Protein AF-A0A1V3PYH5-F1 (afdb_monomer_lite)

Radius of gyration: 20.07 Å; chains: 1; bounding box: 28×65×41 Å

Foldseek 3Di:
DDPPPDPPPDPPDCPDPPPAPVHPPLNVLVVCVVVVVADPVLSVQVVVLVVVVVQVVPPDPDDDDPVNVVVSVVSNCPRNPPPPD

Sequence (85 aa):
MNSEISTWKSPKKIQSLDDFQELTEGTVIETARKAGMVTKEQFKLLKRLLDDRNSFAHPTTRTMTPAMAEAYVESVLKEVIPFFG

pLDDT: mean 78.19, std 15.85, range [41.03, 94.31]

Secondary structure (DSSP, 8-state):
--------PPPPP-----TTSSS-HHHHHHHHHHTTSS-HHHHHHHHHHHHHHHHHHSS-SPPPPHHHHHHHHHHHHHHHS----

Structure (mmCIF, N/CA/C/O backbone):
data_AF-A0A1V3PYH5-F1
#
_entry.id   AF-A0A1V3PYH5-F1
#
loop_
_atom_site.group_PDB
_atom_site.id
_atom_site.type_symbol
_atom_site.label_atom_id
_atom_site.label_alt_id
_atom_site.label_comp_id
_atom_site.label_asym_id
_atom_site.label_entity_id
_atom_site.label_seq_id
_atom_site.pdbx_PDB_ins_code
_atom_site.Cartn_x
_atom_site.Cartn_y
_atom_site.Cartn_z
_atom_site.occupancy
_atom_site.B_iso_or_equiv
_atom_site.auth_seq_id
_atom_site.auth_comp_id
_atom_site.auth_asym_id
_atom_site.auth_atom_id
_atom_site.pdbx_PDB_model_num
ATOM 1 N N . MET A 1 1 ? 15.066 -59.272 2.789 1.00 41.03 1 MET A N 1
ATOM 2 C CA . MET A 1 1 ? 15.008 -58.200 1.772 1.00 41.03 1 MET A CA 1
ATOM 3 C C . MET A 1 1 ? 13.822 -57.325 2.139 1.00 41.03 1 MET A C 1
ATOM 5 O O . MET A 1 1 ? 12.700 -57.794 2.034 1.00 41.03 1 MET A O 1
ATOM 9 N N . ASN A 1 2 ? 14.070 -56.136 2.694 1.00 42.38 2 ASN A N 1
ATOM 10 C CA . ASN A 1 2 ? 13.026 -55.248 3.218 1.00 42.38 2 ASN A CA 1
ATOM 11 C C . ASN A 1 2 ? 12.433 -54.424 2.071 1.00 42.38 2 ASN A C 1
ATOM 13 O O . ASN A 1 2 ? 13.000 -53.410 1.674 1.00 42.38 2 ASN A O 1
ATOM 17 N N . SER A 1 3 ? 11.313 -54.880 1.520 1.00 54.19 3 SER A N 1
ATOM 18 C CA . SER A 1 3 ? 10.587 -54.237 0.420 1.00 54.19 3 SER A CA 1
ATOM 19 C C . SER A 1 3 ? 9.493 -53.278 0.913 1.00 54.19 3 SER A C 1
ATOM 21 O O . SER A 1 3 ? 8.3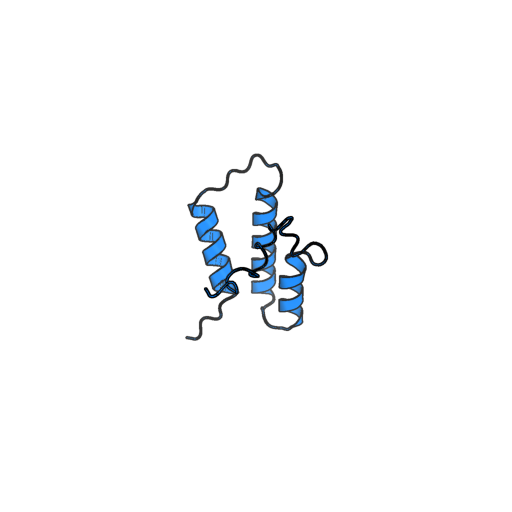94 -53.270 0.370 1.00 54.19 3 SER A O 1
ATOM 23 N N . GLU A 1 4 ? 9.778 -52.474 1.941 1.00 55.88 4 GLU A N 1
ATOM 24 C CA . GLU A 1 4 ? 8.820 -51.506 2.512 1.00 55.88 4 GLU A CA 1
ATOM 25 C C . GLU A 1 4 ? 9.293 -50.046 2.423 1.00 55.88 4 GLU A C 1
ATOM 27 O O . GLU A 1 4 ? 8.855 -49.179 3.173 1.00 55.88 4 GLU A O 1
ATOM 32 N N . ILE A 1 5 ? 10.177 -49.731 1.477 1.00 57.12 5 ILE A N 1
ATOM 33 C CA . ILE A 1 5 ? 10.559 -48.346 1.186 1.00 57.12 5 ILE A CA 1
ATO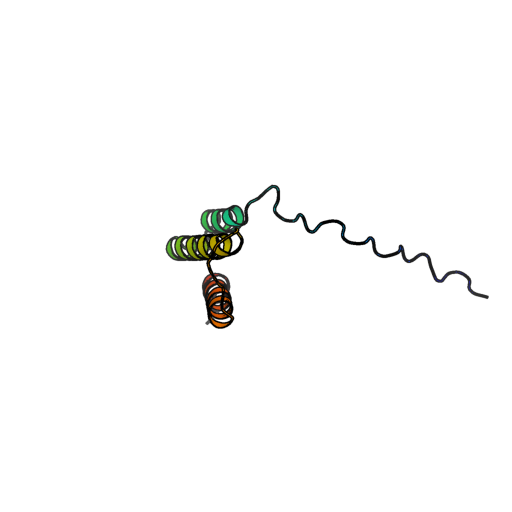M 34 C C . ILE A 1 5 ? 10.073 -48.019 -0.220 1.00 57.12 5 ILE A C 1
ATOM 36 O O . ILE A 1 5 ? 10.798 -48.242 -1.181 1.00 57.12 5 ILE A O 1
ATOM 40 N N . SER A 1 6 ? 8.828 -47.550 -0.340 1.00 55.50 6 SER A N 1
ATOM 41 C CA . SER A 1 6 ? 8.416 -46.477 -1.267 1.00 55.50 6 SER A CA 1
ATOM 42 C C . SER A 1 6 ? 6.889 -46.442 -1.429 1.00 55.50 6 SER A C 1
ATOM 44 O O . SER A 1 6 ? 6.333 -46.745 -2.481 1.00 55.50 6 SER A O 1
ATOM 46 N N . THR A 1 7 ? 6.178 -46.043 -0.377 1.00 56.44 7 THR A N 1
ATOM 47 C CA . THR A 1 7 ? 4.809 -45.498 -0.496 1.00 56.44 7 THR A CA 1
ATOM 48 C C . THR A 1 7 ? 4.774 -44.025 -0.100 1.00 56.44 7 THR A C 1
ATOM 50 O O . THR A 1 7 ? 3.762 -43.498 0.360 1.00 56.44 7 THR A O 1
ATOM 53 N N . TRP A 1 8 ? 5.881 -43.316 -0.327 1.00 60.59 8 TRP A N 1
ATOM 54 C CA . TRP A 1 8 ? 5.867 -41.860 -0.322 1.00 60.59 8 TRP A CA 1
ATOM 55 C C . TRP A 1 8 ? 5.141 -41.426 -1.591 1.00 60.59 8 TRP A C 1
ATOM 57 O O . TRP A 1 8 ? 5.662 -41.564 -2.697 1.00 60.59 8 TRP A O 1
ATOM 67 N N . LYS A 1 9 ? 3.889 -40.981 -1.435 1.00 64.81 9 LYS A N 1
ATOM 68 C CA . LYS A 1 9 ? 3.082 -40.427 -2.527 1.00 64.81 9 LYS A CA 1
ATOM 69 C C . LYS A 1 9 ? 3.942 -39.416 -3.282 1.00 64.81 9 LYS A C 1
ATOM 71 O O . LYS A 1 9 ? 4.467 -38.493 -2.660 1.00 64.81 9 LYS A O 1
ATOM 76 N N . SER A 1 10 ? 4.082 -39.587 -4.597 1.00 64.44 10 SER A N 1
ATOM 77 C CA . SER A 1 10 ? 4.747 -38.598 -5.443 1.00 64.44 10 SER A CA 1
ATOM 78 C C . SER A 1 10 ? 4.170 -37.215 -5.115 1.00 64.44 10 SER A C 1
ATOM 80 O O . SER A 1 10 ? 2.938 -37.094 -5.080 1.00 64.44 10 SER A O 1
ATOM 82 N N . PRO A 1 11 ? 5.003 -36.197 -4.819 1.00 62.66 11 PRO A N 1
ATOM 83 C CA . PRO A 1 11 ? 4.496 -34.878 -4.485 1.00 62.66 11 PRO A CA 1
ATOM 84 C C . PRO A 1 11 ? 3.591 -34.419 -5.623 1.00 62.66 11 PRO A C 1
ATOM 86 O O . PRO A 1 11 ? 4.012 -34.361 -6.782 1.00 62.66 11 PRO A O 1
ATOM 89 N N . LYS A 1 12 ? 2.315 -34.170 -5.311 1.00 66.38 12 LYS A N 1
ATOM 90 C CA . LYS A 1 12 ? 1.377 -33.650 -6.301 1.00 66.38 12 LYS A CA 1
ATOM 91 C C . LYS A 1 12 ? 1.940 -32.323 -6.790 1.00 66.38 12 LYS A C 1
ATOM 93 O O . LYS A 1 12 ? 2.203 -31.428 -5.991 1.00 66.38 12 LYS A O 1
ATOM 98 N N . LYS A 1 13 ? 2.148 -32.221 -8.101 1.00 66.81 13 LYS A N 1
ATOM 99 C CA . LYS A 1 13 ? 2.579 -30.983 -8.746 1.00 66.81 13 LYS A CA 1
ATOM 100 C C . LYS A 1 13 ? 1.528 -29.917 -8.424 1.00 66.81 13 LYS A C 1
ATOM 102 O O . LYS A 1 13 ? 0.350 -30.154 -8.686 1.00 66.81 13 LYS A O 1
ATOM 107 N N . ILE A 1 14 ? 1.939 -28.805 -7.818 1.00 67.50 14 ILE A N 1
ATOM 108 C CA . ILE A 1 14 ? 1.058 -27.658 -7.560 1.00 67.50 14 ILE A CA 1
ATOM 109 C C . ILE A 1 14 ? 0.517 -27.212 -8.925 1.00 67.50 14 ILE A C 1
ATOM 111 O O . ILE A 1 14 ? 1.300 -26.844 -9.799 1.00 67.50 14 ILE A O 1
ATOM 115 N N . GLN A 1 15 ? -0.793 -27.370 -9.143 1.00 64.06 15 GLN A N 1
ATOM 116 C CA . GLN A 1 15 ? -1.428 -27.112 -10.444 1.00 64.06 15 GLN A CA 1
ATOM 117 C C . GLN A 1 15 ? -1.818 -25.640 -10.606 1.00 64.06 15 GLN A C 1
ATOM 119 O O . GLN A 1 15 ? -1.734 -25.112 -11.710 1.00 64.06 15 GLN A O 1
ATOM 124 N N . SER A 1 16 ? -2.171 -24.975 -9.506 1.00 58.53 16 SER A N 1
ATOM 125 C CA . SER A 1 16 ? -2.333 -23.528 -9.415 1.00 58.53 16 SER A CA 1
ATOM 126 C C . SER A 1 16 ? -1.984 -23.063 -7.998 1.00 58.53 16 SER A C 1
ATOM 128 O O . SER A 1 16 ? -2.151 -23.806 -7.030 1.00 58.53 16 SER A O 1
ATOM 130 N N . LEU A 1 17 ? -1.443 -21.850 -7.892 1.00 57.97 17 LEU A N 1
ATOM 131 C CA . LEU A 1 17 ? -1.359 -21.093 -6.645 1.00 57.97 17 LEU A CA 1
ATOM 132 C C . LEU A 1 17 ? -2.531 -20.110 -6.694 1.00 57.97 17 LEU A C 1
ATOM 134 O O . LEU A 1 17 ? -2.382 -19.013 -7.218 1.00 57.97 17 LEU A O 1
ATOM 138 N N . ASP A 1 18 ? -3.709 -20.565 -6.271 1.00 57.66 18 ASP A N 1
ATOM 139 C CA . ASP A 1 18 ? -4.975 -19.811 -6.353 1.00 57.66 18 ASP A CA 1
ATOM 140 C C . ASP A 1 18 ? -5.401 -19.231 -4.994 1.00 57.66 18 ASP A C 1
ATOM 142 O O . ASP A 1 18 ? -6.578 -18.969 -4.734 1.00 57.66 18 ASP A O 1
ATOM 146 N N . ASP A 1 19 ? -4.434 -19.040 -4.095 1.00 51.59 19 ASP A N 1
ATOM 147 C CA . ASP A 1 19 ? -4.666 -18.307 -2.859 1.00 51.59 19 ASP A CA 1
ATOM 148 C C . ASP A 1 19 ? -5.141 -16.886 -3.236 1.00 51.59 19 ASP A C 1
ATOM 150 O O . ASP A 1 19 ? -4.552 -16.247 -4.106 1.00 51.59 19 ASP A O 1
ATOM 154 N N . PHE A 1 20 ? -6.217 -16.403 -2.597 1.00 52.06 20 PHE A N 1
ATOM 155 C CA . PHE A 1 20 ? -6.854 -15.079 -2.791 1.00 52.06 20 PHE A CA 1
ATOM 156 C C . PHE A 1 20 ? -7.914 -14.904 -3.909 1.00 52.06 20 PHE A C 1
ATOM 158 O O . PHE A 1 20 ? -8.301 -13.764 -4.170 1.00 52.06 20 PHE A O 1
ATOM 165 N N . GLN A 1 21 ? -8.487 -15.960 -4.513 1.00 57.44 21 GLN A N 1
ATOM 166 C CA . GLN A 1 21 ? -9.640 -15.772 -5.429 1.00 57.44 21 GLN A CA 1
ATOM 167 C C . GLN A 1 21 ? -10.909 -15.224 -4.743 1.00 57.44 21 GLN A C 1
ATOM 169 O O . GLN A 1 21 ? -11.627 -14.423 -5.338 1.00 57.44 21 GLN A O 1
ATOM 174 N N . GLU A 1 22 ? -11.196 -15.626 -3.499 1.00 56.38 22 GLU A N 1
ATOM 175 C CA . GLU A 1 22 ? -12.411 -15.183 -2.787 1.00 56.38 22 GLU A CA 1
ATOM 176 C C . GLU A 1 22 ? -12.232 -13.860 -2.028 1.00 56.38 22 GLU A C 1
ATOM 178 O O . GLU A 1 22 ? -13.192 -13.113 -1.834 1.00 56.38 22 GLU A O 1
ATOM 183 N N . LEU A 1 23 ? -11.009 -13.551 -1.591 1.00 64.06 23 LEU A N 1
ATOM 184 C CA . LEU A 1 23 ? -10.705 -12.365 -0.794 1.00 64.06 23 LEU A CA 1
ATOM 185 C C . LEU A 1 23 ? -9.565 -11.603 -1.450 1.00 64.06 23 LEU A C 1
ATOM 187 O O . LEU A 1 23 ? -8.418 -12.042 -1.429 1.00 64.06 23 LEU A O 1
ATOM 191 N N . THR A 1 24 ? -9.884 -10.430 -1.992 1.00 79.69 24 THR A N 1
ATOM 192 C CA . THR A 1 24 ? -8.871 -9.525 -2.538 1.00 79.69 24 THR A CA 1
ATOM 193 C C . THR A 1 24 ? -7.840 -9.178 -1.463 1.00 79.69 24 THR A C 1
ATOM 195 O O . THR A 1 24 ? -8.186 -9.040 -0.289 1.00 79.69 24 THR A O 1
ATOM 198 N N . GLU A 1 25 ? -6.583 -8.945 -1.839 1.00 79.81 25 GLU A N 1
ATOM 199 C CA . GLU A 1 25 ? -5.550 -8.500 -0.886 1.00 79.81 25 GLU A CA 1
ATOM 200 C C . GLU A 1 25 ? -5.970 -7.224 -0.125 1.00 79.81 25 GLU A C 1
ATOM 202 O O . GLU A 1 25 ? -5.634 -7.035 1.045 1.00 79.81 25 GLU A O 1
ATOM 207 N N . GLY A 1 26 ? -6.795 -6.374 -0.750 1.00 85.19 26 GLY A N 1
ATOM 208 C CA . GLY A 1 26 ? -7.390 -5.206 -0.104 1.00 85.19 26 GLY A CA 1
ATOM 209 C C . GLY A 1 26 ? -8.255 -5.557 1.111 1.00 85.19 26 GLY A C 1
ATOM 210 O O . GLY A 1 26 ? -8.280 -4.800 2.081 1.00 85.19 26 GLY A O 1
ATOM 211 N N . THR A 1 27 ? -8.902 -6.723 1.098 1.00 88.56 27 THR A N 1
ATOM 212 C CA . THR A 1 27 ? -9.721 -7.230 2.202 1.00 88.56 27 THR A CA 1
ATOM 213 C C . THR A 1 27 ? -8.885 -7.544 3.441 1.00 88.56 27 THR A C 1
ATOM 215 O O . THR A 1 27 ? -9.376 -7.371 4.558 1.00 88.56 27 THR A O 1
ATOM 218 N N . VAL A 1 28 ? -7.611 -7.921 3.284 1.00 87.75 28 VAL A N 1
ATOM 219 C CA . VAL A 1 28 ? -6.688 -8.125 4.413 1.00 87.75 28 VAL A CA 1
ATOM 220 C C . VAL A 1 28 ? -6.457 -6.803 5.146 1.00 87.75 28 VAL A C 1
ATOM 222 O O . VAL A 1 28 ? -6.644 -6.719 6.359 1.00 87.75 28 VAL A O 1
ATOM 225 N N . ILE A 1 29 ? -6.135 -5.742 4.399 1.00 90.19 29 ILE A N 1
ATOM 226 C CA . ILE A 1 29 ? -5.864 -4.403 4.945 1.00 90.19 29 ILE A CA 1
ATOM 227 C C . ILE A 1 29 ? -7.128 -3.825 5.610 1.00 90.19 29 ILE A C 1
ATOM 229 O O . ILE A 1 29 ? -7.071 -3.229 6.689 1.00 90.19 29 ILE A O 1
ATOM 233 N N . GLU A 1 30 ? -8.295 -4.038 5.001 1.00 92.38 30 GLU A N 1
ATOM 234 C CA . GLU A 1 30 ? -9.588 -3.614 5.551 1.00 92.38 30 GLU A CA 1
ATOM 235 C C . GLU A 1 30 ? -9.955 -4.363 6.832 1.00 92.38 30 GLU A C 1
ATOM 237 O O . GLU A 1 30 ? -10.414 -3.749 7.799 1.00 92.38 30 GLU A O 1
ATOM 242 N N . THR A 1 31 ? -9.724 -5.674 6.864 1.00 90.81 31 THR A N 1
ATOM 243 C CA . THR A 1 31 ? -9.948 -6.498 8.055 1.00 90.81 31 THR A CA 1
ATOM 244 C C . THR A 1 31 ? -9.024 -6.070 9.190 1.00 90.81 31 THR A C 1
ATOM 246 O O . THR A 1 31 ? -9.501 -5.847 10.301 1.00 90.81 31 THR A O 1
ATOM 249 N N . ALA A 1 32 ? -7.738 -5.840 8.908 1.00 89.06 32 ALA A N 1
ATOM 250 C CA . ALA A 1 32 ? -6.777 -5.349 9.895 1.00 89.06 32 ALA A CA 1
ATOM 251 C C . ALA A 1 32 ? -7.198 -3.991 10.488 1.00 89.06 32 ALA A C 1
ATOM 253 O O . ALA A 1 32 ? -7.119 -3.785 11.701 1.00 89.06 32 ALA A O 1
ATOM 254 N N . ARG A 1 33 ? -7.722 -3.071 9.662 1.00 91.38 33 ARG A N 1
ATOM 255 C CA . ARG A 1 33 ? -8.234 -1.776 10.139 1.00 91.38 33 ARG A CA 1
ATOM 256 C C . ARG A 1 33 ? -9.476 -1.927 11.012 1.00 91.38 33 ARG A C 1
ATOM 258 O O . ARG A 1 33 ? -9.591 -1.215 12.014 1.00 91.38 33 ARG A O 1
ATOM 265 N N . LYS A 1 34 ? -10.403 -2.815 10.634 1.00 91.94 34 LYS A N 1
ATOM 266 C CA . LYS A 1 34 ? -11.616 -3.122 11.413 1.00 91.94 34 LYS A CA 1
ATOM 267 C C . LYS A 1 34 ? -11.276 -3.772 12.755 1.00 91.94 34 LYS A C 1
ATOM 269 O O . LYS A 1 34 ? -11.912 -3.448 13.749 1.00 91.94 34 LYS A O 1
ATOM 274 N N . ALA A 1 35 ? -10.245 -4.614 12.789 1.00 90.69 35 ALA A N 1
ATOM 275 C CA . ALA A 1 35 ? -9.728 -5.241 14.003 1.00 90.69 35 ALA A CA 1
ATOM 276 C C . ALA A 1 35 ? -8.888 -4.294 14.886 1.00 90.69 35 ALA A C 1
ATOM 278 O O . ALA A 1 35 ? -8.470 -4.686 15.969 1.00 90.69 35 ALA A O 1
ATOM 279 N N . GLY A 1 36 ? -8.622 -3.058 14.440 1.00 87.75 36 GLY A N 1
ATOM 280 C CA . GLY A 1 36 ? -7.817 -2.086 15.187 1.00 87.75 36 GLY A CA 1
ATOM 281 C C . GLY A 1 36 ? -6.314 -2.382 15.198 1.00 87.75 36 GLY A C 1
ATOM 282 O O . GLY A 1 36 ? -5.593 -1.773 15.979 1.00 87.75 36 GLY A O 1
ATOM 283 N N . MET A 1 37 ? -5.839 -3.284 14.333 1.00 87.31 37 MET A N 1
ATOM 284 C CA . MET A 1 37 ? -4.422 -3.659 14.234 1.00 87.31 37 MET A CA 1
ATOM 285 C C . MET A 1 37 ? -3.582 -2.601 13.513 1.00 87.31 37 MET A C 1
ATOM 287 O O . MET A 1 37 ? -2.376 -2.538 13.717 1.00 87.31 37 MET A O 1
ATOM 291 N N . VAL A 1 38 ? -4.216 -1.782 12.668 1.00 89.19 38 VAL A N 1
ATOM 292 C CA . VAL A 1 38 ? -3.574 -0.668 11.958 1.00 89.19 38 VAL A CA 1
ATOM 293 C C . VAL A 1 38 ? -4.360 0.623 12.154 1.00 89.19 38 VAL A C 1
ATOM 295 O O . VAL A 1 38 ? -5.599 0.620 12.197 1.00 89.19 38 VAL A O 1
ATOM 298 N N . THR A 1 39 ? -3.650 1.747 12.245 1.00 91.38 39 THR A N 1
ATOM 299 C CA . THR A 1 39 ? -4.277 3.071 12.339 1.00 91.38 39 THR A CA 1
ATOM 300 C C . THR A 1 39 ? -4.922 3.482 11.010 1.00 91.38 39 THR A C 1
ATOM 302 O O . THR A 1 39 ? -4.802 2.817 9.977 1.00 91.38 39 THR A O 1
ATOM 305 N N . LYS A 1 40 ? -5.651 4.602 11.013 1.00 91.06 40 LYS A N 1
ATOM 306 C CA . LYS A 1 40 ? -6.267 5.146 9.794 1.00 91.06 40 LYS A CA 1
ATOM 307 C C . LYS A 1 40 ? -5.206 5.584 8.780 1.00 91.06 40 LYS A C 1
ATOM 309 O O . LYS A 1 40 ? -5.420 5.453 7.577 1.00 91.06 40 LYS A O 1
ATOM 314 N N . GLU A 1 41 ? -4.092 6.110 9.264 1.00 91.12 41 GLU A N 1
ATOM 315 C CA . GLU A 1 41 ? -2.962 6.594 8.482 1.00 91.12 41 GLU A CA 1
ATOM 316 C C . GLU A 1 41 ? -2.227 5.414 7.842 1.00 91.12 41 GLU A C 1
ATOM 318 O O . GLU A 1 41 ? -2.049 5.400 6.624 1.00 91.12 41 GLU A O 1
ATOM 323 N N . GLN A 1 42 ? -1.936 4.378 8.634 1.00 91.81 42 GLN A N 1
ATOM 324 C CA . GLN A 1 42 ? -1.337 3.128 8.158 1.00 91.81 42 GLN A CA 1
ATOM 325 C C . GLN A 1 42 ? -2.222 2.450 7.110 1.00 91.81 42 GLN A C 1
ATOM 327 O O . GLN A 1 42 ? -1.751 2.067 6.044 1.00 91.81 42 GLN A O 1
ATOM 332 N N . PHE A 1 43 ? -3.534 2.381 7.358 1.00 92.56 43 PHE A N 1
ATOM 333 C CA . PHE A 1 43 ? -4.501 1.854 6.395 1.00 92.56 43 PHE A CA 1
ATOM 334 C C . PHE A 1 43 ? -4.434 2.584 5.045 1.00 92.56 43 PHE A C 1
ATOM 336 O O . PHE A 1 43 ? -4.363 1.941 3.998 1.00 92.56 43 PHE A O 1
ATOM 343 N N . LYS A 1 44 ? -4.439 3.924 5.053 1.00 94.06 44 LYS A N 1
ATOM 344 C CA . LYS A 1 44 ? -4.356 4.725 3.821 1.00 94.06 44 LYS A CA 1
ATOM 345 C C . LYS A 1 44 ? -3.054 4.470 3.068 1.00 94.06 44 LYS A C 1
ATOM 347 O O . LYS A 1 44 ? -3.079 4.358 1.844 1.00 94.06 44 LYS A O 1
ATOM 352 N N . LEU A 1 45 ? -1.937 4.386 3.787 1.00 93.50 45 LEU A N 1
ATOM 353 C CA . LEU A 1 45 ? -0.631 4.138 3.191 1.00 93.50 45 LEU A CA 1
ATOM 354 C C . LEU A 1 45 ? -0.551 2.735 2.580 1.00 93.50 45 LEU A C 1
ATOM 356 O O . LEU A 1 45 ? -0.202 2.610 1.410 1.00 93.50 45 LEU A O 1
ATOM 360 N N . LEU A 1 46 ? -0.945 1.701 3.326 1.00 93.00 46 LEU A N 1
ATOM 361 C CA . LEU A 1 46 ? -0.964 0.316 2.853 1.00 93.00 46 LEU A CA 1
ATOM 362 C C . LEU A 1 46 ? -1.884 0.139 1.638 1.00 93.00 46 LEU A C 1
ATOM 364 O O . LEU A 1 46 ? -1.510 -0.542 0.687 1.00 93.00 46 LEU A O 1
ATOM 368 N N . LYS A 1 47 ? -3.054 0.794 1.626 1.00 93.88 47 LYS A N 1
ATOM 369 C CA . LYS A 1 47 ? -3.961 0.776 0.469 1.00 93.88 47 LYS A CA 1
ATOM 370 C C . LYS A 1 47 ? -3.315 1.429 -0.759 1.00 93.88 47 LYS A C 1
ATOM 372 O O . LYS A 1 47 ? -3.330 0.831 -1.826 1.00 93.88 47 LYS A O 1
ATOM 377 N N . ARG A 1 48 ? -2.670 2.593 -0.596 1.00 94.31 48 ARG A N 1
ATOM 378 C CA . ARG A 1 48 ? -1.939 3.268 -1.685 1.00 94.31 48 ARG A CA 1
ATOM 379 C C . ARG A 1 48 ? -0.817 2.396 -2.247 1.00 94.31 48 ARG A C 1
ATOM 381 O O . ARG A 1 48 ? -0.671 2.307 -3.457 1.00 94.31 48 ARG A O 1
ATOM 388 N N . LEU A 1 49 ? -0.034 1.759 -1.375 1.00 93.12 49 LEU A N 1
ATOM 389 C CA . LEU A 1 49 ? 1.043 0.853 -1.781 1.00 93.12 49 LEU A CA 1
ATOM 390 C C . LEU A 1 49 ? 0.486 -0.333 -2.581 1.00 93.12 49 LEU A C 1
ATOM 392 O O . LEU A 1 49 ? 1.016 -0.658 -3.642 1.00 93.12 49 LEU A O 1
ATOM 396 N N . LEU A 1 50 ? -0.606 -0.940 -2.110 1.00 92.12 50 LEU A N 1
ATOM 397 C CA . LEU A 1 50 ? -1.277 -2.027 -2.818 1.00 92.12 50 LEU A CA 1
ATOM 398 C C . LEU A 1 50 ? -1.767 -1.593 -4.209 1.00 92.12 50 LEU A C 1
ATOM 400 O O . LEU A 1 50 ? -1.519 -2.295 -5.1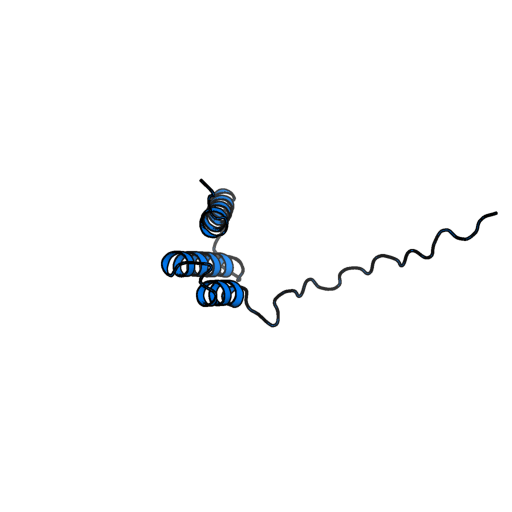89 1.00 92.12 50 LEU A O 1
ATOM 404 N N . ASP A 1 51 ? -2.415 -0.433 -4.309 1.00 90.62 51 ASP A N 1
ATOM 405 C CA . ASP A 1 51 ? -2.899 0.112 -5.582 1.00 90.62 51 ASP A CA 1
ATOM 406 C C . ASP A 1 51 ? -1.738 0.415 -6.544 1.00 90.62 51 ASP A C 1
ATOM 408 O O . ASP A 1 51 ? -1.802 0.069 -7.728 1.00 90.62 51 ASP A O 1
ATOM 412 N N . ASP A 1 52 ? -0.644 0.989 -6.031 1.00 89.06 52 ASP A N 1
ATOM 413 C CA . ASP A 1 52 ? 0.577 1.230 -6.800 1.00 89.06 52 ASP A CA 1
ATOM 414 C C . ASP A 1 52 ? 1.124 -0.097 -7.347 1.00 89.06 52 ASP A C 1
ATOM 416 O O . ASP A 1 52 ? 1.330 -0.202 -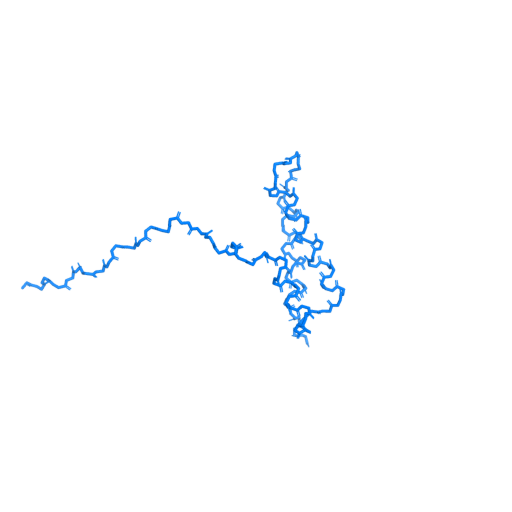8.556 1.00 89.06 52 ASP A O 1
ATOM 420 N N . ARG A 1 53 ? 1.277 -1.138 -6.513 1.00 88.69 53 ARG A N 1
ATOM 421 C CA . ARG A 1 53 ? 1.742 -2.473 -6.939 1.00 88.69 53 ARG A CA 1
ATOM 422 C C . ARG A 1 53 ? 0.826 -3.090 -7.996 1.00 88.69 53 ARG A C 1
ATOM 424 O O . ARG A 1 53 ? 1.316 -3.575 -9.017 1.00 88.69 53 ARG A O 1
ATOM 431 N N . ASN A 1 54 ? -0.487 -3.019 -7.797 1.00 87.81 54 ASN A N 1
ATOM 432 C CA . ASN A 1 54 ? -1.471 -3.514 -8.760 1.00 87.81 54 ASN A CA 1
ATOM 433 C C . ASN A 1 54 ? -1.376 -2.778 -10.104 1.00 87.81 54 ASN A C 1
ATOM 435 O O . ASN A 1 54 ? -1.512 -3.399 -11.156 1.00 87.81 54 ASN A O 1
ATOM 439 N N . SER A 1 55 ? -1.045 -1.482 -10.096 1.00 87.00 55 SER A N 1
ATOM 440 C CA . SER A 1 55 ? -0.832 -0.717 -11.330 1.00 87.00 55 SER A CA 1
ATOM 441 C C . SER A 1 55 ? 0.340 -1.229 -12.177 1.00 87.00 55 SER A C 1
ATOM 443 O O . SER A 1 55 ? 0.308 -1.067 -13.392 1.00 87.00 55 SER A O 1
ATOM 445 N N . PHE A 1 56 ? 1.351 -1.868 -11.576 1.00 85.75 56 PHE A N 1
ATOM 446 C CA . PHE A 1 56 ? 2.455 -2.505 -12.308 1.00 85.75 56 PHE A CA 1
ATOM 447 C C . PHE A 1 56 ? 2.144 -3.948 -12.728 1.00 85.75 56 PHE A C 1
ATOM 449 O O . PHE A 1 56 ? 2.764 -4.451 -13.660 1.00 85.75 56 PHE A O 1
ATOM 456 N N . ALA A 1 57 ? 1.208 -4.619 -12.049 1.00 79.12 57 ALA A N 1
ATOM 457 C CA . ALA A 1 57 ? 0.820 -6.001 -12.343 1.00 79.12 57 ALA A CA 1
ATOM 458 C C . ALA A 1 57 ? -0.109 -6.122 -13.567 1.00 79.12 57 ALA A C 1
ATOM 460 O O . ALA A 1 57 ? -0.182 -7.180 -14.192 1.00 79.12 57 ALA A O 1
ATOM 461 N N . HIS A 1 58 ? -0.811 -5.046 -13.930 1.00 72.50 58 HIS A N 1
ATOM 462 C CA . HIS A 1 58 ? -1.590 -4.972 -15.165 1.00 72.50 58 HIS A CA 1
ATOM 463 C C . HIS A 1 58 ? -0.712 -4.592 -16.372 1.00 72.50 58 HIS A C 1
ATOM 465 O O . HIS A 1 58 ? 0.350 -3.993 -16.184 1.00 72.50 58 HIS A O 1
ATOM 471 N N . PRO A 1 59 ? -1.139 -4.888 -17.619 1.00 63.22 59 PRO A N 1
ATOM 472 C CA . PRO A 1 59 ? -0.413 -4.485 -18.820 1.00 63.22 59 PRO A CA 1
ATOM 473 C C . PRO A 1 59 ? -0.269 -2.963 -18.854 1.00 63.22 59 PRO A C 1
ATOM 475 O O . PRO A 1 59 ? -1.209 -2.233 -19.165 1.00 63.22 59 PRO A O 1
ATOM 478 N N . THR A 1 60 ? 0.910 -2.476 -18.494 1.00 71.38 60 THR A N 1
ATOM 479 C CA . THR A 1 60 ? 1.219 -1.052 -18.461 1.00 71.38 60 THR A CA 1
ATOM 480 C C . THR A 1 60 ? 2.566 -0.803 -19.114 1.00 71.38 60 THR A C 1
ATOM 482 O O . THR A 1 60 ? 3.425 -1.677 -19.184 1.00 71.38 60 THR A O 1
ATOM 485 N N . THR A 1 61 ? 2.772 0.422 -19.587 1.00 80.81 61 THR A N 1
ATOM 486 C CA . THR A 1 61 ? 4.080 0.903 -20.053 1.00 80.81 61 THR A CA 1
ATOM 487 C C . THR A 1 61 ? 5.022 1.241 -18.892 1.00 80.81 61 THR A C 1
ATOM 489 O O . THR A 1 61 ? 6.108 1.776 -19.112 1.00 80.81 61 THR A O 1
ATOM 492 N N . ARG A 1 62 ? 4.609 0.975 -17.644 1.00 80.88 62 ARG A N 1
ATOM 493 C CA . ARG A 1 62 ? 5.365 1.315 -16.442 1.00 80.88 62 ARG A CA 1
ATOM 494 C C . ARG A 1 62 ? 6.426 0.252 -16.191 1.00 80.88 62 ARG A C 1
ATOM 496 O O . ARG A 1 62 ? 6.122 -0.924 -16.032 1.00 80.88 62 ARG A O 1
ATOM 503 N N . THR A 1 63 ? 7.676 0.680 -16.100 1.00 83.44 63 THR A N 1
ATOM 504 C CA . THR A 1 63 ? 8.797 -0.178 -15.709 1.00 83.44 63 THR A CA 1
ATOM 505 C C . THR A 1 63 ? 9.044 -0.089 -14.209 1.00 83.44 63 THR A C 1
ATOM 507 O O . THR A 1 63 ? 9.193 1.007 -13.668 1.00 83.44 63 THR A O 1
ATOM 510 N N . MET A 1 64 ? 9.124 -1.242 -13.546 1.00 87.81 64 MET A N 1
ATOM 511 C CA . MET A 1 64 ? 9.568 -1.354 -12.157 1.00 87.81 64 MET A CA 1
ATOM 512 C C . MET A 1 64 ? 11.093 -1.474 -12.116 1.00 87.81 64 MET A C 1
ATOM 514 O O . MET A 1 64 ? 11.668 -2.301 -12.822 1.00 87.81 64 MET A O 1
ATOM 518 N N . 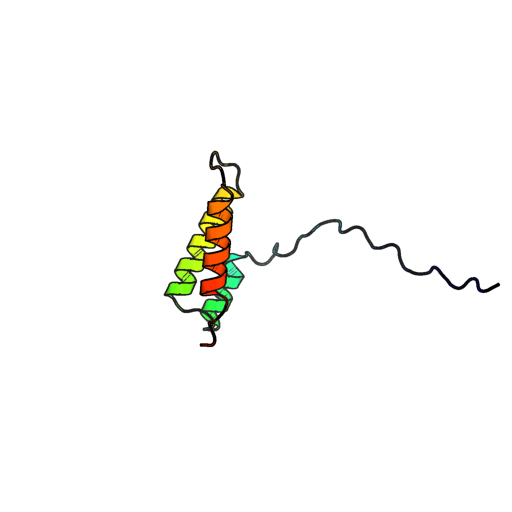THR A 1 65 ? 11.751 -0.670 -11.283 1.00 91.06 65 THR A N 1
ATOM 519 C CA . THR A 1 65 ? 13.195 -0.795 -11.026 1.00 91.06 65 THR A CA 1
ATOM 520 C C . THR A 1 65 ? 13.447 -1.555 -9.718 1.00 91.06 65 THR A C 1
ATOM 522 O O . THR A 1 65 ? 12.571 -1.554 -8.849 1.00 91.06 65 THR A O 1
ATOM 525 N N . PRO A 1 66 ? 14.634 -2.160 -9.521 1.00 92.50 66 PRO A N 1
ATOM 526 C CA . PRO A 1 66 ? 14.975 -2.814 -8.255 1.00 92.50 66 PRO A CA 1
ATOM 527 C C . PRO A 1 66 ? 14.828 -1.888 -7.040 1.00 92.50 66 PRO A C 1
ATOM 529 O O . PRO A 1 66 ? 14.175 -2.254 -6.070 1.00 92.50 66 PRO A O 1
ATOM 532 N N . ALA A 1 67 ? 15.311 -0.645 -7.140 1.00 92.25 67 ALA A N 1
ATOM 533 C CA . ALA A 1 67 ? 15.211 0.341 -6.061 1.00 92.25 67 ALA A CA 1
ATOM 534 C C . ALA A 1 67 ? 13.755 0.669 -5.679 1.00 92.25 67 ALA A C 1
ATOM 536 O O . ALA A 1 67 ? 13.441 0.860 -4.507 1.00 92.25 67 ALA A O 1
ATOM 537 N N . MET A 1 68 ? 12.842 0.712 -6.657 1.00 91.12 68 MET A N 1
ATOM 538 C CA . MET A 1 68 ? 11.412 0.920 -6.390 1.00 91.12 68 MET A CA 1
ATOM 539 C C . MET A 1 68 ? 10.791 -0.279 -5.668 1.00 91.12 68 MET A C 1
ATOM 541 O O . MET A 1 68 ? 9.981 -0.093 -4.761 1.00 91.12 68 MET A O 1
ATOM 545 N N . ALA A 1 69 ? 11.178 -1.497 -6.054 1.00 90.56 69 ALA A N 1
ATOM 546 C CA . ALA A 1 69 ? 10.714 -2.715 -5.401 1.00 90.56 69 ALA A CA 1
ATOM 547 C C . ALA A 1 69 ? 11.220 -2.802 -3.951 1.00 90.56 69 ALA A C 1
ATOM 549 O O . ALA A 1 69 ? 10.440 -3.089 -3.045 1.00 90.56 69 ALA A O 1
ATOM 550 N N . GLU A 1 70 ? 12.495 -2.491 -3.714 1.00 93.62 70 GLU A N 1
ATOM 551 C CA . GLU A 1 70 ? 13.089 -2.437 -2.374 1.00 93.62 70 GLU A CA 1
ATOM 552 C C . GLU A 1 70 ? 12.384 -1.406 -1.486 1.00 93.62 70 GLU A C 1
ATOM 554 O O . GLU A 1 70 ? 11.938 -1.741 -0.388 1.00 93.62 70 GLU A O 1
ATOM 559 N N . ALA A 1 71 ? 12.190 -0.183 -1.990 1.00 92.50 71 ALA A N 1
ATOM 560 C CA . ALA A 1 71 ? 11.493 0.873 -1.260 1.00 92.50 71 ALA A CA 1
ATOM 561 C C . ALA A 1 71 ? 10.041 0.494 -0.921 1.00 92.50 71 ALA A C 1
ATOM 563 O O . ALA A 1 71 ? 9.547 0.816 0.164 1.00 92.50 71 ALA A O 1
ATOM 564 N N . TYR A 1 72 ? 9.352 -0.208 -1.828 1.00 92.50 72 TYR A N 1
ATOM 565 C CA . TYR A 1 72 ? 8.013 -0.738 -1.576 1.00 92.50 72 TYR A CA 1
ATOM 566 C C . TYR A 1 72 ? 8.024 -1.742 -0.415 1.00 92.50 72 TYR A C 1
ATOM 568 O O . TYR A 1 72 ? 7.251 -1.587 0.531 1.00 92.50 72 TYR A O 1
ATOM 576 N N . VAL A 1 73 ? 8.916 -2.739 -0.457 1.00 91.38 73 VAL A N 1
ATOM 577 C CA . VAL A 1 73 ? 9.018 -3.773 0.587 1.00 91.38 73 VAL A CA 1
ATOM 578 C C . VAL A 1 73 ? 9.361 -3.148 1.937 1.00 91.38 73 VAL A C 1
ATOM 580 O O . VAL A 1 73 ? 8.700 -3.442 2.931 1.00 91.38 73 VAL A O 1
ATOM 583 N N . GLU A 1 74 ? 10.339 -2.244 1.976 1.00 92.75 74 GLU A N 1
ATOM 584 C CA . GLU A 1 74 ? 10.735 -1.548 3.201 1.00 92.75 74 GLU A CA 1
ATOM 585 C C . GLU A 1 74 ? 9.570 -0.743 3.799 1.00 92.75 74 GLU A C 1
ATOM 587 O O . GLU A 1 74 ? 9.340 -0.782 5.008 1.00 92.75 74 GLU A O 1
ATOM 592 N N . SER A 1 75 ? 8.796 -0.056 2.952 1.00 90.62 75 SER A N 1
ATOM 593 C CA . SER A 1 75 ? 7.623 0.712 3.384 1.00 90.62 75 SER A CA 1
ATOM 594 C C . SER A 1 75 ? 6.544 -0.189 3.983 1.00 90.62 75 SER A C 1
ATOM 596 O O . SER A 1 75 ? 5.996 0.134 5.029 1.00 90.62 75 SER A O 1
ATOM 598 N N . VAL A 1 76 ? 6.258 -1.342 3.371 1.00 90.62 76 VAL A N 1
ATOM 599 C CA . VAL A 1 76 ? 5.291 -2.302 3.927 1.00 90.62 76 VAL A CA 1
ATOM 600 C C . VAL A 1 76 ? 5.769 -2.838 5.277 1.00 90.62 76 VAL A C 1
ATOM 602 O O . VAL A 1 76 ? 4.988 -2.884 6.226 1.00 90.62 76 VAL A O 1
ATOM 605 N N . LEU A 1 77 ? 7.046 -3.212 5.391 1.00 89.81 77 LEU A N 1
ATOM 606 C CA . LEU A 1 77 ? 7.600 -3.757 6.632 1.00 89.81 77 LEU A CA 1
ATOM 607 C C . LEU A 1 77 ? 7.538 -2.750 7.784 1.00 89.81 77 LEU A C 1
ATOM 609 O O . LEU A 1 77 ? 7.146 -3.133 8.882 1.00 89.81 77 LEU A O 1
ATOM 613 N N . LYS A 1 78 ? 7.857 -1.474 7.529 1.00 87.88 78 LYS A N 1
ATOM 614 C CA . LYS A 1 78 ? 7.764 -0.398 8.532 1.00 87.88 78 LYS A CA 1
ATOM 615 C C . LYS A 1 78 ? 6.355 -0.230 9.097 1.00 87.88 78 LYS A C 1
ATOM 617 O O . LYS A 1 78 ? 6.210 0.090 10.271 1.00 87.88 78 LYS A O 1
ATOM 622 N N . GLU A 1 79 ? 5.333 -0.442 8.274 1.00 85.88 79 GLU A N 1
ATOM 623 C CA . GLU A 1 79 ? 3.941 -0.251 8.685 1.00 85.88 79 GLU A CA 1
ATOM 624 C C . GLU A 1 79 ? 3.321 -1.491 9.339 1.00 85.88 79 GLU A C 1
ATOM 626 O O . GLU A 1 79 ? 2.428 -1.360 10.175 1.00 85.88 79 GLU A O 1
ATOM 631 N N . VAL A 1 80 ? 3.766 -2.693 8.958 1.00 80.94 80 VAL A N 1
ATOM 632 C CA . VAL A 1 80 ? 3.181 -3.963 9.424 1.00 80.94 80 VAL A CA 1
ATOM 633 C C . VAL A 1 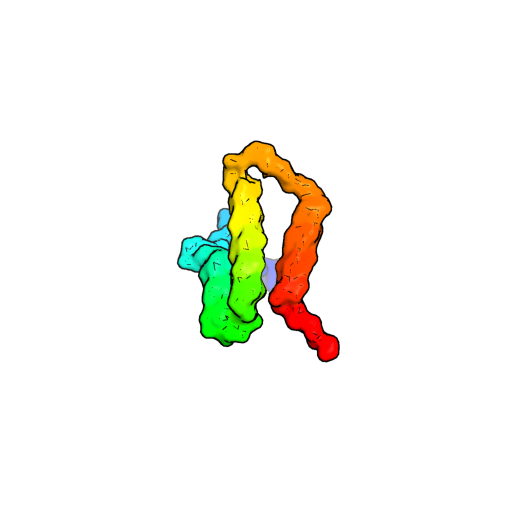80 ? 3.914 -4.537 10.632 1.00 80.94 80 VAL A C 1
ATOM 635 O O . VAL A 1 80 ? 3.282 -5.171 11.475 1.00 80.94 80 VAL A O 1
ATOM 638 N N . ILE A 1 81 ? 5.230 -4.343 10.730 1.00 77.88 81 ILE A N 1
ATOM 639 C CA . ILE A 1 81 ? 6.015 -4.826 11.864 1.00 77.88 81 ILE A CA 1
ATOM 640 C C . ILE A 1 81 ? 6.042 -3.715 12.915 1.00 77.88 81 ILE A C 1
ATOM 642 O O . ILE A 1 81 ? 6.755 -2.728 12.724 1.00 77.88 81 ILE A O 1
ATOM 646 N N . PRO A 1 82 ? 5.301 -3.839 14.034 1.00 63.44 82 PRO A N 1
ATOM 647 C CA . PRO A 1 82 ? 5.467 -2.914 15.140 1.00 63.44 82 PRO A CA 1
ATOM 648 C C . PRO A 1 82 ? 6.920 -2.982 15.611 1.00 63.44 82 PRO A C 1
ATOM 650 O O . PRO A 1 82 ? 7.424 -4.044 15.981 1.00 63.44 82 PRO A O 1
ATOM 653 N N . PHE A 1 83 ? 7.604 -1.841 15.574 1.00 52.78 83 PHE A N 1
ATOM 654 C CA . PHE A 1 83 ? 8.901 -1.703 16.213 1.00 52.78 83 PHE A CA 1
ATOM 655 C C . PHE A 1 83 ? 8.653 -1.790 17.722 1.00 52.78 83 PHE A C 1
ATOM 657 O O . PHE A 1 83 ? 8.184 -0.833 18.336 1.00 52.78 83 PHE A O 1
ATOM 664 N N . PHE A 1 84 ? 8.888 -2.962 18.313 1.00 46.12 84 PHE A N 1
ATOM 665 C CA . PHE A 1 84 ? 8.967 -3.114 19.763 1.00 46.12 84 PHE A CA 1
ATOM 666 C C . PHE A 1 84 ? 10.291 -2.487 20.213 1.00 46.12 84 PHE A C 1
ATOM 668 O O . PHE A 1 84 ? 11.300 -3.177 20.348 1.00 46.12 84 PHE A O 1
ATOM 675 N N . GLY A 1 85 ? 10.294 -1.157 20.307 1.00 42.44 85 GLY A N 1
ATOM 676 C CA . GLY A 1 85 ? 11.341 -0.371 20.956 1.00 42.44 85 GLY A CA 1
ATOM 677 C C . GLY A 1 85 ? 11.064 -0.217 22.441 1.00 42.44 85 GLY A C 1
ATOM 678 O O . GLY A 1 85 ? 9.869 -0.113 22.800 1.00 42.44 85 GLY A O 1
#